Protein AF-A0A830GWN0-F1 (afdb_monomer)

Solvent-accessible surface area (backbone atoms only — not comparable to full-atom values): 8481 Å² total; per-residue (Å²): 139,85,82,81,77,76,78,77,84,77,76,71,78,78,50,76,66,58,58,51,50,56,52,45,53,52,34,31,75,69,44,42,79,43,81,70,88,85,50,56,18,43,54,39,101,43,78,80,71,98,70,94,64,74,47,52,49,67,42,66,45,80,58,96,90,52,39,36,41,36,38,33,43,35,48,100,66,80,56,49,75,38,27,38,44,41,88,40,64,69,47,32,52,36,53,51,50,21,62,75,69,48,31,44,41,42,31,32,78,87,50,78,47,79,43,63,54,48,97,77,51,61,38,60,58,52,48,52,59,67,72,54,88,79,78,78,92,76,129

Foldseek 3Di:
DDDDDDDDPDPPPDPPVNVVVVVQVVLAVVWDWDCPVLAIATEDADDDPPFDDWAWDWDWDDDPPWIKIWIWIDGDDGTDIHIDILVDPNSLRRLVVCVVVQWHWYHYPVDIDTHGHDPDCPRSVVSNVVPDPDDPPDD

Structure (mmCIF, N/CA/C/O backbone):
data_AF-A0A830GWN0-F1
#
_entry.id   AF-A0A830GWN0-F1
#
loop_
_atom_site.group_PDB
_atom_site.id
_atom_site.type_symbol
_atom_site.label_atom_id
_atom_site.label_alt_id
_atom_site.label_comp_id
_atom_site.label_asym_id
_atom_site.label_entity_id
_atom_site.label_seq_id
_atom_site.pdbx_PDB_ins_code
_atom_site.Cartn_x
_atom_site.Cartn_y
_atom_site.Cartn_z
_atom_site.occupancy
_atom_site.B_iso_or_equiv
_atom_site.auth_seq_id
_atom_site.auth_comp_id
_atom_site.auth_asym_id
_atom_site.auth_atom_id
_atom_site.pdbx_PDB_model_num
ATOM 1 N N . MET A 1 1 ? 13.675 53.247 35.826 1.00 43.72 1 MET A N 1
ATOM 2 C CA . MET A 1 1 ? 12.805 52.932 34.672 1.00 43.72 1 MET A CA 1
ATOM 3 C C . MET A 1 1 ? 13.360 51.693 33.987 1.00 43.72 1 MET A C 1
ATOM 5 O O . MET A 1 1 ? 14.301 51.803 33.218 1.00 43.72 1 MET A O 1
ATOM 9 N N . GLY A 1 2 ? 12.867 50.509 34.356 1.00 42.84 2 GLY A N 1
ATOM 10 C CA . GLY A 1 2 ? 13.280 49.245 33.746 1.00 42.84 2 GLY A CA 1
ATOM 11 C C . GLY A 1 2 ? 12.267 48.839 32.684 1.00 42.84 2 GLY A C 1
ATOM 12 O O . GLY A 1 2 ? 11.108 48.617 33.013 1.00 42.84 2 GLY A O 1
ATOM 13 N N . SER A 1 3 ? 12.690 48.762 31.425 1.00 48.72 3 SER A N 1
ATOM 14 C CA . SER A 1 3 ? 11.914 48.095 30.377 1.00 48.72 3 SER A CA 1
ATOM 15 C C . SER A 1 3 ? 12.486 46.696 30.199 1.00 48.72 3 SER A C 1
ATOM 17 O O . SER A 1 3 ? 13.520 46.524 29.558 1.00 48.72 3 SER A O 1
ATOM 19 N N . VAL A 1 4 ? 11.835 45.696 30.792 1.00 52.06 4 VAL A N 1
ATOM 20 C CA . VAL A 1 4 ? 12.101 44.292 30.466 1.00 52.06 4 VAL A CA 1
ATOM 21 C C . VAL A 1 4 ? 11.390 44.016 29.144 1.00 52.06 4 VAL A C 1
ATOM 23 O O . VAL A 1 4 ? 10.164 43.927 29.095 1.00 52.06 4 VAL A O 1
ATOM 26 N N . LYS A 1 5 ? 12.155 43.936 28.050 1.00 55.47 5 LYS A N 1
ATOM 27 C CA . LYS A 1 5 ? 11.656 43.398 26.780 1.00 55.47 5 LYS A CA 1
ATOM 28 C C . LYS A 1 5 ? 11.256 41.941 27.026 1.00 55.47 5 LYS A C 1
ATOM 30 O O . LYS A 1 5 ? 12.110 41.129 27.370 1.00 55.47 5 LYS A O 1
ATOM 35 N N . LYS A 1 6 ? 9.968 41.621 26.863 1.00 54.25 6 LYS A N 1
ATOM 36 C CA . LYS A 1 6 ? 9.511 40.229 26.765 1.00 54.25 6 LYS A CA 1
ATOM 37 C C . LYS A 1 6 ? 10.277 39.550 25.618 1.00 54.25 6 LYS A C 1
ATOM 39 O O . LYS A 1 6 ? 10.397 40.170 24.557 1.00 54.25 6 LYS A O 1
ATOM 44 N N . PRO A 1 7 ? 10.794 38.325 25.805 1.00 51.84 7 PRO A N 1
ATOM 45 C CA . PRO A 1 7 ? 11.326 37.558 24.691 1.00 51.84 7 PRO A CA 1
ATOM 46 C C . PRO A 1 7 ? 10.201 37.286 23.674 1.00 51.84 7 PRO A C 1
ATOM 48 O O . PRO A 1 7 ? 9.028 37.230 24.066 1.00 51.84 7 PRO A O 1
ATOM 51 N N . PRO A 1 8 ? 10.529 37.183 22.374 1.00 58.31 8 PRO A N 1
ATOM 52 C CA . PRO A 1 8 ? 9.547 36.852 21.348 1.00 58.31 8 PRO A CA 1
ATOM 53 C C . PRO A 1 8 ? 8.898 35.496 21.668 1.00 58.31 8 PRO A C 1
ATOM 55 O O . PRO A 1 8 ? 9.538 34.659 22.311 1.00 58.31 8 PRO A O 1
ATOM 58 N N . PRO A 1 9 ? 7.635 35.273 21.264 1.00 55.94 9 PRO A N 1
ATOM 59 C CA . PRO A 1 9 ? 6.980 33.991 21.471 1.00 55.94 9 PRO A CA 1
ATOM 60 C C . PRO A 1 9 ? 7.831 32.909 20.811 1.00 55.94 9 PRO A C 1
ATOM 62 O O . PRO A 1 9 ? 8.104 32.964 19.614 1.00 55.94 9 PRO A O 1
ATOM 65 N N . HIS A 1 10 ? 8.301 31.967 21.623 1.00 50.66 10 HIS A N 1
ATOM 66 C CA . HIS A 1 10 ? 8.971 30.774 21.143 1.00 50.66 10 HIS A CA 1
ATOM 67 C C . HIS A 1 10 ? 7.994 30.032 20.232 1.00 50.66 10 HIS A C 1
ATOM 69 O O . HIS A 1 10 ? 7.009 29.472 20.716 1.00 50.66 10 HIS A O 1
ATOM 75 N N . SER A 1 11 ? 8.256 30.031 18.925 1.00 53.97 11 SER A N 1
ATOM 76 C CA . SER A 1 11 ? 7.775 28.964 18.054 1.00 53.97 11 SER A CA 1
ATOM 77 C C . SER A 1 11 ? 8.256 27.668 18.695 1.00 53.97 11 SER A C 1
ATOM 79 O O . SER A 1 11 ? 9.465 27.480 18.865 1.00 53.97 11 SER A O 1
ATOM 81 N N . ARG A 1 12 ? 7.327 26.836 19.173 1.00 56.12 12 ARG A N 1
ATOM 82 C CA . ARG A 1 12 ? 7.684 25.499 19.645 1.00 56.12 12 ARG A CA 1
ATOM 83 C C . ARG A 1 12 ? 8.393 24.788 18.485 1.00 56.12 12 ARG A C 1
ATOM 85 O O . ARG A 1 12 ? 7.943 24.954 17.351 1.00 56.12 12 ARG A O 1
ATOM 92 N N . PRO A 1 13 ? 9.497 24.066 18.727 1.00 48.59 13 PRO A N 1
ATOM 93 C CA . PRO A 1 13 ? 9.985 23.134 17.725 1.00 48.59 13 PRO A CA 1
ATOM 94 C C . PRO A 1 13 ? 8.850 22.142 17.467 1.00 48.59 13 PRO A C 1
ATOM 96 O O . PRO A 1 13 ? 8.321 21.574 18.424 1.00 48.59 13 PRO A O 1
ATOM 99 N N . VAL A 1 14 ? 8.437 22.021 16.206 1.00 53.09 14 VAL A N 1
ATOM 100 C CA . VAL A 1 14 ? 7.575 20.921 15.768 1.00 53.09 14 VAL A CA 1
ATOM 101 C C . VAL A 1 14 ? 8.334 19.651 16.130 1.00 53.09 14 VAL A C 1
ATOM 103 O O . VAL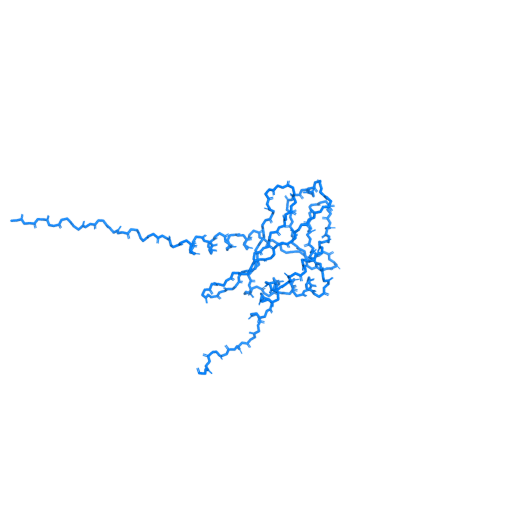 A 1 14 ? 9.543 19.556 15.897 1.00 53.09 14 VAL A O 1
ATOM 106 N N . SER A 1 15 ? 7.690 18.754 16.864 1.00 66.75 15 SER A N 1
ATOM 107 C CA . SER A 1 15 ? 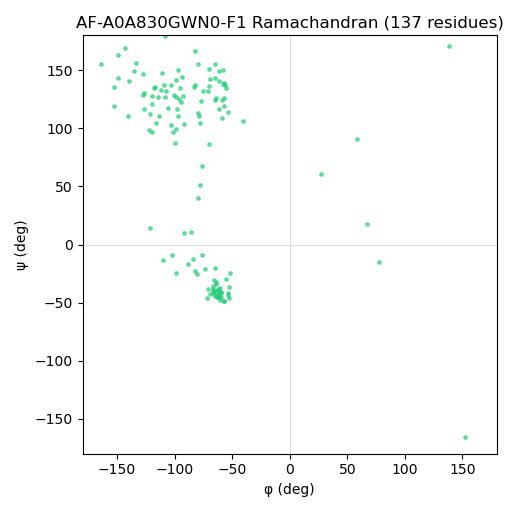8.337 17.506 17.255 1.00 66.75 15 SER A CA 1
ATOM 108 C C . SER A 1 15 ? 8.515 16.633 16.011 1.00 66.75 15 SER A C 1
ATOM 110 O O . SER A 1 15 ? 7.634 16.605 15.161 1.00 66.75 15 SER A O 1
ATOM 112 N N . GLU A 1 16 ? 9.631 15.905 15.887 1.00 66.38 16 GLU A N 1
ATOM 113 C CA . GLU A 1 16 ? 9.903 15.031 14.723 1.00 66.38 16 GLU A CA 1
ATOM 114 C C . GLU A 1 16 ? 8.744 14.051 14.426 1.00 66.38 16 GLU A C 1
ATOM 116 O O . GLU A 1 16 ? 8.567 13.630 13.289 1.00 66.38 16 GLU A O 1
ATOM 121 N N . GLY A 1 17 ? 7.925 13.712 15.431 1.00 66.31 17 GLY A N 1
ATOM 122 C CA . GLY A 1 17 ? 6.720 12.896 15.261 1.00 66.31 17 GLY A CA 1
ATOM 123 C C . GLY A 1 17 ? 5.571 13.603 14.532 1.00 66.31 17 GLY A C 1
ATOM 124 O O . GLY A 1 17 ? 4.923 12.972 13.704 1.00 66.31 17 GLY A O 1
ATOM 125 N N . GLU A 1 18 ? 5.353 14.898 14.785 1.00 74.00 18 GLU A N 1
ATOM 126 C CA . GLU A 1 18 ? 4.329 15.702 14.094 1.00 74.00 18 GLU A CA 1
ATOM 127 C C . GLU A 1 18 ? 4.686 15.879 12.605 1.00 74.00 18 GLU A C 1
ATOM 129 O O . GLU A 1 18 ? 3.809 15.829 11.748 1.00 74.00 18 GLU A O 1
ATOM 134 N N . GLU A 1 19 ? 5.978 16.010 12.275 1.00 83.75 19 GLU A N 1
ATOM 135 C CA . GLU A 1 19 ? 6.430 16.108 10.876 1.00 83.75 19 GLU A CA 1
ATOM 136 C C . GLU A 1 19 ? 6.185 14.805 10.093 1.00 83.75 19 GLU A C 1
ATOM 138 O O . GLU A 1 19 ? 5.775 14.850 8.932 1.00 83.75 19 GLU A O 1
ATOM 143 N N . ILE A 1 20 ? 6.387 13.645 10.732 1.00 90.06 20 ILE A N 1
ATOM 144 C CA . ILE A 1 20 ? 6.138 12.328 10.123 1.00 90.06 20 ILE A CA 1
ATOM 145 C C . ILE A 1 20 ? 4.639 12.093 9.911 1.00 90.06 20 ILE A C 1
ATOM 147 O O . ILE A 1 20 ? 4.242 11.591 8.860 1.00 90.06 20 ILE A O 1
ATOM 151 N N . GLU A 1 21 ? 3.802 12.448 10.889 1.00 91.94 21 GLU A N 1
ATOM 152 C CA . GLU A 1 21 ? 2.347 12.300 10.781 1.00 91.94 21 GLU A CA 1
ATOM 153 C C . GLU A 1 21 ? 1.787 13.122 9.616 1.00 91.94 21 GLU A C 1
ATOM 155 O O . GLU A 1 21 ? 1.064 12.588 8.774 1.00 91.94 21 GLU A O 1
ATOM 160 N N . GLU A 1 22 ? 2.185 14.395 9.503 1.00 93.88 22 GLU A N 1
ATOM 161 C CA . GLU A 1 22 ? 1.766 15.258 8.395 1.00 93.88 22 GLU A CA 1
ATOM 162 C C . GLU A 1 22 ? 2.190 14.708 7.026 1.00 93.88 22 GLU A C 1
ATOM 164 O O . GLU A 1 22 ? 1.423 14.777 6.064 1.00 93.88 22 GLU A O 1
ATOM 169 N N . GLU A 1 23 ? 3.409 14.175 6.912 1.00 94.94 23 GLU A N 1
ATOM 170 C CA . GLU A 1 23 ? 3.900 13.582 5.667 1.00 94.94 23 GLU A CA 1
ATOM 171 C C . GLU A 1 23 ? 3.084 12.345 5.273 1.00 94.94 23 GLU A C 1
ATOM 173 O O . GLU A 1 23 ? 2.687 12.199 4.115 1.00 94.94 23 GLU A O 1
ATOM 178 N N . LEU A 1 24 ? 2.798 11.468 6.234 1.00 96.88 24 LEU A N 1
ATOM 179 C CA . LEU A 1 24 ? 2.013 10.264 5.991 1.00 96.88 24 LEU A CA 1
ATOM 180 C C . LEU A 1 24 ? 0.565 10.586 5.633 1.00 96.88 24 LEU A C 1
ATOM 182 O O . LEU A 1 24 ? 0.023 9.958 4.728 1.00 96.88 24 LEU A O 1
ATOM 186 N N . LEU A 1 25 ? -0.051 11.577 6.279 1.00 96.56 25 LEU A N 1
ATOM 187 C CA . LEU A 1 25 ? -1.399 12.025 5.926 1.00 96.56 25 LEU A CA 1
ATOM 188 C C . LEU A 1 25 ? -1.459 12.571 4.494 1.00 96.56 25 LEU A C 1
ATOM 190 O O . LEU A 1 25 ? -2.388 12.240 3.761 1.00 96.56 25 LEU A O 1
ATOM 194 N N . ARG A 1 26 ? -0.436 13.311 4.042 1.00 97.12 26 ARG A N 1
ATOM 195 C CA . ARG A 1 26 ? -0.340 13.726 2.629 1.00 97.12 26 ARG A CA 1
ATOM 196 C C . ARG A 1 26 ? -0.243 12.522 1.692 1.00 97.12 26 ARG A C 1
ATOM 198 O O . ARG A 1 26 ? -0.932 12.483 0.679 1.00 97.12 26 ARG A O 1
ATOM 205 N N . LEU A 1 27 ? 0.553 11.510 2.044 1.00 97.25 27 LEU A N 1
ATOM 206 C CA . LEU A 1 27 ? 0.629 10.274 1.258 1.00 97.25 27 LEU A CA 1
ATOM 207 C C . LEU A 1 27 ? -0.702 9.511 1.234 1.00 97.25 27 LEU A C 1
ATOM 209 O O . LEU A 1 27 ? -1.015 8.892 0.219 1.00 97.25 27 LEU A O 1
ATOM 213 N N . VAL A 1 28 ? -1.491 9.547 2.313 1.00 97.75 28 VAL A N 1
ATOM 214 C CA . VAL A 1 28 ? -2.839 8.954 2.342 1.00 97.75 28 VAL A CA 1
ATOM 215 C C . VAL A 1 28 ? -3.748 9.663 1.340 1.00 97.75 28 VAL A C 1
ATOM 217 O O . VAL A 1 28 ? -4.443 8.994 0.583 1.00 97.75 28 VAL A O 1
ATOM 220 N N . GLU A 1 29 ? -3.714 10.997 1.290 1.00 96.94 29 GLU A N 1
ATOM 221 C CA . GLU A 1 29 ? -4.503 11.787 0.332 1.00 96.94 29 GLU A CA 1
ATOM 222 C C . GLU A 1 29 ? -4.107 11.523 -1.130 1.00 96.94 29 GLU A C 1
ATOM 224 O O . GLU A 1 29 ? -4.954 11.563 -2.024 1.00 96.94 29 GLU A O 1
ATOM 229 N N . GLU A 1 30 ? -2.830 11.234 -1.381 1.00 96.81 30 GLU A N 1
ATOM 230 C CA . GLU A 1 30 ? -2.302 10.908 -2.711 1.00 96.81 30 GLU A CA 1
ATOM 231 C C . GLU A 1 30 ? -2.526 9.438 -3.108 1.00 96.81 30 GLU A C 1
ATOM 233 O O . GLU A 1 30 ? -2.533 9.106 -4.297 1.00 96.81 30 GLU A O 1
ATOM 238 N N . THR A 1 31 ? -2.713 8.543 -2.133 1.00 97.81 31 THR A N 1
ATOM 239 C CA . THR A 1 31 ? -2.875 7.106 -2.378 1.00 97.81 31 THR A CA 1
ATOM 240 C C . THR A 1 31 ? -4.297 6.806 -2.839 1.00 97.81 31 THR A C 1
ATOM 242 O O . THR A 1 31 ? -5.254 6.849 -2.072 1.00 97.81 31 THR A O 1
ATOM 245 N N . GLN A 1 32 ? -4.436 6.426 -4.107 1.00 96.94 32 GLN A N 1
ATOM 246 C CA . GLN A 1 32 ? -5.719 6.047 -4.686 1.00 96.94 32 GLN A CA 1
ATOM 247 C C . GLN A 1 32 ? -5.866 4.525 -4.761 1.00 96.94 32 GLN A C 1
ATOM 249 O O . GLN A 1 32 ? -5.029 3.845 -5.355 1.00 96.94 32 GLN A O 1
ATOM 254 N N . LEU A 1 33 ? -6.975 3.995 -4.240 1.00 97.88 33 LEU A N 1
ATOM 255 C CA . LEU A 1 33 ? -7.406 2.621 -4.499 1.00 97.88 33 LEU A CA 1
ATOM 256 C C . LEU A 1 33 ? -8.390 2.564 -5.672 1.00 97.88 33 LEU A C 1
ATOM 258 O O . LEU A 1 33 ? -9.212 3.460 -5.865 1.00 97.88 33 LEU A O 1
ATOM 262 N N . ILE A 1 34 ? -8.293 1.499 -6.465 1.00 96.69 34 ILE A N 1
ATOM 263 C CA . ILE A 1 34 ? -9.234 1.180 -7.540 1.00 96.69 34 ILE A CA 1
ATOM 264 C C . ILE A 1 34 ? -9.602 -0.306 -7.510 1.00 96.69 34 ILE A C 1
ATOM 266 O O . ILE A 1 34 ? -8.783 -1.152 -7.148 1.00 96.69 34 ILE A O 1
ATOM 270 N N . ASP A 1 35 ? -10.818 -0.643 -7.942 1.00 95.44 35 ASP A N 1
ATOM 271 C CA . ASP A 1 35 ? -11.213 -2.032 -8.190 1.00 95.44 35 ASP A CA 1
ATOM 272 C C . ASP A 1 35 ? -10.667 -2.496 -9.549 1.00 95.44 35 ASP A C 1
ATOM 274 O O . ASP A 1 35 ? -11.077 -2.008 -10.605 1.00 95.44 35 ASP A O 1
ATOM 278 N N . ALA A 1 36 ? -9.732 -3.447 -9.523 1.00 92.06 36 ALA A N 1
ATOM 279 C CA . ALA A 1 36 ? -9.113 -4.015 -10.718 1.00 92.06 36 ALA A CA 1
ATOM 280 C C . ALA A 1 36 ? -9.840 -5.277 -11.240 1.00 92.06 36 ALA A C 1
ATOM 282 O O . ALA A 1 36 ? -9.317 -6.002 -12.090 1.00 92.06 36 ALA A O 1
ATOM 283 N N . GLY A 1 37 ? -11.027 -5.597 -10.709 1.00 89.12 37 GLY A N 1
ATOM 284 C CA . GLY A 1 37 ? -11.836 -6.773 -11.050 1.00 89.12 37 GLY A CA 1
ATOM 285 C C . GLY A 1 37 ? -11.344 -8.085 -10.426 1.00 89.12 37 GLY A C 1
ATOM 286 O O . GLY A 1 37 ? -12.079 -9.072 -10.376 1.00 89.12 37 GLY A O 1
ATOM 287 N N . ASN A 1 38 ? -10.110 -8.115 -9.922 1.00 85.94 38 ASN A N 1
ATOM 288 C CA . ASN A 1 38 ? -9.519 -9.237 -9.192 1.00 85.94 38 ASN A CA 1
ATOM 289 C C . ASN A 1 38 ? -9.066 -8.850 -7.771 1.00 85.94 38 ASN A C 1
ATOM 291 O O . ASN A 1 38 ? -8.338 -9.632 -7.144 1.00 85.94 38 ASN A O 1
ATOM 295 N N . GLY A 1 39 ? -9.509 -7.690 -7.282 1.00 91.56 39 GLY A N 1
ATOM 296 C CA . GLY A 1 39 ? -9.241 -7.123 -5.961 1.00 91.56 39 GLY A CA 1
ATOM 297 C C . GLY A 1 39 ? -8.953 -5.624 -6.024 1.00 91.56 39 GLY A C 1
ATOM 298 O O . GLY A 1 39 ? -8.769 -5.067 -7.110 1.00 91.56 39 GLY A O 1
ATOM 299 N N . LEU A 1 40 ? -8.891 -4.986 -4.855 1.00 97.19 40 LEU A N 1
ATOM 300 C CA . LEU A 1 40 ? -8.464 -3.589 -4.750 1.00 97.19 40 LEU A CA 1
ATOM 301 C C . LEU A 1 40 ? -6.964 -3.462 -5.051 1.00 97.19 40 LEU A C 1
ATOM 303 O O . LEU A 1 40 ? -6.153 -4.266 -4.584 1.00 97.19 40 LEU A O 1
ATOM 307 N N . ALA A 1 41 ? -6.594 -2.457 -5.837 1.00 97.62 41 ALA A N 1
ATOM 308 C CA . ALA A 1 41 ? -5.222 -2.151 -6.220 1.00 97.62 41 ALA A CA 1
ATOM 309 C C . ALA A 1 41 ? -4.901 -0.688 -5.924 1.00 97.62 41 ALA A C 1
ATOM 311 O O . ALA A 1 41 ? -5.769 0.170 -6.070 1.00 97.62 41 ALA A O 1
ATOM 312 N N . ILE A 1 42 ? -3.651 -0.399 -5.566 1.00 97.94 42 ILE A N 1
ATOM 313 C CA . ILE A 1 42 ? -3.178 0.988 -5.513 1.00 97.94 42 ILE A CA 1
ATOM 314 C C . ILE A 1 42 ? -2.912 1.447 -6.948 1.00 97.94 42 ILE A C 1
ATOM 316 O O . ILE A 1 42 ? -2.147 0.802 -7.672 1.00 97.94 42 ILE A O 1
ATOM 320 N N . TYR A 1 43 ? -3.552 2.535 -7.368 1.00 97.12 43 TYR A N 1
ATOM 321 C CA . TYR A 1 43 ? -3.288 3.161 -8.656 1.00 97.12 43 TYR A CA 1
ATOM 322 C C . TYR A 1 43 ? -1.967 3.929 -8.607 1.00 97.12 43 TYR A C 1
ATOM 324 O O . TYR A 1 43 ? -1.713 4.711 -7.693 1.00 97.12 43 TYR A O 1
ATOM 332 N N . VAL A 1 44 ? -1.130 3.709 -9.615 1.00 94.75 44 VAL A N 1
ATOM 333 C CA . VAL A 1 44 ? 0.163 4.365 -9.768 1.00 94.75 44 VAL A CA 1
ATOM 334 C C . VAL A 1 44 ? 0.158 5.094 -11.100 1.00 94.75 44 VAL A C 1
ATOM 336 O O . VAL A 1 44 ? 0.160 4.473 -12.165 1.00 94.75 44 VAL A O 1
ATOM 339 N N . ASP A 1 45 ? 0.186 6.425 -11.050 1.00 92.38 45 ASP A N 1
ATOM 340 C CA . ASP A 1 45 ? 0.173 7.279 -12.240 1.00 92.38 45 ASP A CA 1
ATOM 341 C C . ASP A 1 45 ? 1.551 7.348 -12.935 1.00 92.38 45 ASP A C 1
ATOM 343 O O . ASP A 1 45 ? 2.100 8.414 -13.216 1.00 92.38 45 ASP A O 1
ATOM 347 N N . ALA A 1 46 ? 2.135 6.181 -13.199 1.00 88.94 46 ALA A N 1
ATOM 348 C CA . ALA A 1 46 ? 3.440 6.001 -13.816 1.00 88.94 46 ALA A CA 1
ATOM 349 C C . ALA A 1 46 ? 3.446 4.782 -14.751 1.00 88.94 46 ALA A C 1
ATOM 351 O O . ALA A 1 46 ? 2.513 3.976 -14.775 1.00 88.94 46 ALA A O 1
ATOM 352 N N . GLU A 1 47 ? 4.520 4.656 -15.528 1.00 89.31 47 GLU A N 1
ATOM 353 C CA . GLU A 1 47 ? 4.842 3.411 -16.227 1.00 89.31 47 GLU A CA 1
ATOM 354 C C . GLU A 1 47 ? 5.495 2.415 -15.266 1.00 89.31 47 GLU A C 1
ATOM 356 O O . GLU A 1 47 ? 6.127 2.809 -14.282 1.00 89.31 47 GLU A O 1
ATOM 361 N N . ILE A 1 48 ? 5.383 1.123 -15.579 1.00 87.75 48 ILE A N 1
ATOM 362 C CA . ILE A 1 48 ? 6.033 0.069 -14.798 1.00 87.75 48 ILE A CA 1
ATOM 363 C C . ILE A 1 48 ? 7.560 0.231 -14.904 1.00 87.75 48 ILE A C 1
ATOM 365 O O . ILE A 1 48 ? 8.098 0.264 -16.018 1.00 87.75 48 ILE A O 1
ATOM 369 N N . PRO A 1 49 ? 8.290 0.308 -13.775 1.00 86.38 49 PRO A N 1
ATOM 370 C CA . PRO A 1 49 ? 9.747 0.296 -13.791 1.00 86.38 49 PRO A CA 1
ATOM 371 C C . PRO A 1 49 ? 10.272 -0.973 -14.470 1.00 86.38 49 PRO A C 1
ATOM 373 O O . PRO A 1 49 ? 9.774 -2.065 -14.210 1.00 86.38 49 PRO A O 1
ATOM 376 N N . ASN A 1 50 ? 11.308 -0.855 -15.307 1.00 84.94 50 ASN A N 1
ATOM 377 C CA . ASN A 1 50 ? 11.940 -2.017 -15.940 1.00 84.94 50 ASN A CA 1
ATOM 378 C C . ASN A 1 50 ? 12.704 -2.848 -14.894 1.00 84.94 50 ASN A C 1
ATOM 380 O O . ASN A 1 50 ? 13.892 -2.627 -14.649 1.00 84.94 50 ASN A O 1
ATOM 384 N N . CYS A 1 51 ? 11.985 -3.754 -14.239 1.00 80.25 51 CYS A N 1
ATOM 385 C CA . CY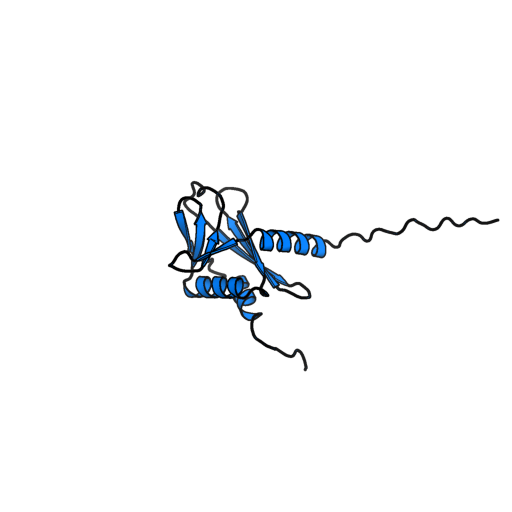S A 1 51 ? 12.392 -4.407 -13.010 1.00 80.25 51 CYS A CA 1
ATOM 386 C C . CYS A 1 51 ? 11.754 -5.777 -12.892 1.00 80.25 51 CYS A C 1
ATOM 388 O O . CYS A 1 51 ? 10.558 -5.932 -13.128 1.00 80.25 51 CYS A O 1
ATOM 390 N N . ASN A 1 52 ? 12.553 -6.759 -12.489 1.00 77.44 52 ASN A N 1
ATOM 391 C CA . ASN A 1 52 ? 12.083 -8.134 -12.350 1.00 77.44 52 ASN A CA 1
ATOM 392 C C . ASN A 1 52 ? 11.806 -8.526 -10.896 1.00 77.44 52 ASN A C 1
ATOM 394 O O . ASN A 1 52 ? 11.282 -9.612 -10.666 1.00 77.44 52 ASN A O 1
ATOM 398 N N . ASP A 1 53 ? 12.179 -7.681 -9.932 1.00 85.56 53 ASP A N 1
ATOM 399 C CA . ASP A 1 53 ? 12.088 -7.995 -8.509 1.00 85.56 53 ASP A CA 1
ATOM 400 C C . ASP A 1 53 ? 11.635 -6.760 -7.726 1.00 85.56 53 ASP A C 1
ATOM 402 O O . ASP A 1 53 ? 12.352 -5.762 -7.633 1.00 85.56 53 ASP A O 1
ATOM 406 N N . PHE A 1 54 ? 10.411 -6.822 -7.209 1.00 90.19 54 PHE A N 1
ATOM 407 C CA . PHE A 1 54 ? 9.824 -5.788 -6.366 1.00 90.19 54 PHE A CA 1
ATOM 408 C C . PHE A 1 54 ? 9.772 -6.307 -4.935 1.00 90.19 54 PHE A C 1
ATOM 410 O O . PHE A 1 54 ? 9.271 -7.405 -4.688 1.00 90.19 54 PHE A O 1
ATOM 417 N N . THR A 1 55 ? 10.217 -5.491 -3.984 1.00 91.69 55 THR A N 1
ATOM 418 C CA . THR A 1 55 ? 10.080 -5.799 -2.557 1.00 91.69 55 THR A CA 1
ATOM 419 C C . THR A 1 55 ? 9.039 -4.883 -1.932 1.00 91.69 55 THR A C 1
ATOM 421 O O . THR A 1 55 ? 9.124 -3.664 -2.048 1.00 91.69 55 THR A O 1
ATOM 424 N N . VAL A 1 56 ? 8.052 -5.478 -1.262 1.00 95.19 56 VAL A N 1
ATOM 425 C CA . VAL A 1 56 ? 7.040 -4.749 -0.492 1.00 95.19 56 VAL A CA 1
ATOM 426 C C . VAL A 1 56 ? 7.492 -4.674 0.964 1.00 95.19 56 VAL A C 1
ATOM 428 O O . VAL A 1 56 ? 7.700 -5.707 1.605 1.00 95.19 56 VAL A O 1
ATOM 431 N N . VAL A 1 57 ? 7.618 -3.461 1.497 1.00 95.75 57 VAL A N 1
ATOM 432 C CA . VAL A 1 57 ? 8.031 -3.190 2.879 1.00 95.75 57 VAL A CA 1
ATOM 433 C C . VAL A 1 57 ? 6.906 -2.429 3.589 1.00 95.75 57 VAL A C 1
ATOM 435 O O . VAL A 1 57 ? 6.786 -1.215 3.432 1.00 95.75 57 VAL A O 1
ATOM 438 N N . PRO A 1 58 ? 6.041 -3.127 4.345 1.00 96.38 58 PRO A N 1
ATOM 439 C CA . PRO A 1 58 ? 4.983 -2.488 5.110 1.00 96.38 58 PRO A CA 1
ATOM 440 C C . PRO A 1 58 ? 5.519 -1.981 6.456 1.00 96.38 58 PRO A C 1
ATOM 442 O O . PRO A 1 58 ? 6.222 -2.701 7.170 1.00 96.38 58 PRO A O 1
ATOM 445 N N . ILE A 1 59 ? 5.142 -0.765 6.834 1.00 95.75 59 ILE A N 1
ATOM 446 C CA . ILE A 1 59 ? 5.535 -0.088 8.071 1.00 95.75 59 ILE A CA 1
ATOM 447 C C . ILE A 1 59 ? 4.256 0.378 8.766 1.00 95.75 59 ILE A C 1
ATOM 449 O O . ILE A 1 59 ? 3.386 0.986 8.153 1.00 95.75 59 ILE A O 1
ATOM 453 N N . TYR A 1 60 ? 4.115 0.038 10.044 1.00 95.56 60 TYR A N 1
ATOM 454 C CA . TYR A 1 60 ? 2.922 0.348 10.825 1.00 95.56 60 TYR A CA 1
ATOM 455 C C . TYR A 1 60 ? 3.224 1.481 11.802 1.00 95.56 60 TYR A C 1
ATOM 457 O O . TYR A 1 60 ? 4.063 1.312 12.692 1.00 95.56 60 TYR A O 1
ATOM 465 N N . HIS A 1 61 ? 2.525 2.600 11.632 1.00 94.50 61 HIS A N 1
ATOM 466 C CA . HIS A 1 61 ? 2.631 3.803 12.449 1.00 94.50 61 HIS A CA 1
ATOM 467 C C . HIS A 1 61 ? 1.370 3.960 13.299 1.00 94.50 61 HIS A C 1
ATOM 469 O O . HIS A 1 61 ? 0.262 3.734 12.814 1.00 94.50 61 HIS A O 1
ATOM 475 N N . VAL A 1 62 ? 1.543 4.321 14.571 1.00 92.69 62 VAL A N 1
ATOM 476 C CA . VAL A 1 62 ? 0.441 4.548 15.516 1.00 92.69 62 VAL A CA 1
ATOM 477 C C . VAL A 1 62 ? 0.513 5.987 15.995 1.00 92.69 62 VAL A C 1
ATOM 479 O O . VAL A 1 62 ? 1.519 6.376 16.590 1.00 92.69 62 VAL A O 1
ATOM 482 N N . PHE A 1 63 ? -0.561 6.727 15.755 1.00 89.62 63 PHE A N 1
ATOM 483 C CA . PHE A 1 63 ? -0.781 8.088 16.231 1.00 89.62 63 PHE A CA 1
ATOM 484 C C . PHE A 1 63 ? -1.851 8.088 17.330 1.00 89.62 63 PHE A C 1
ATOM 486 O O . PHE A 1 63 ? -2.337 7.025 17.727 1.00 89.62 63 PHE A O 1
ATOM 493 N N . GLU A 1 64 ? -2.168 9.261 17.883 1.00 86.50 64 GLU A N 1
ATOM 494 C CA . GLU A 1 64 ? -3.139 9.379 18.982 1.00 86.50 64 GLU A CA 1
ATOM 495 C C . GLU A 1 64 ? -4.540 8.910 18.556 1.00 86.50 64 GLU A C 1
ATOM 497 O O . GLU A 1 64 ? -5.162 8.132 19.281 1.00 86.50 64 GLU A O 1
ATOM 502 N N . ASP A 1 65 ? -4.979 9.307 17.357 1.00 86.19 65 ASP A N 1
ATOM 503 C CA . ASP A 1 65 ? -6.348 9.083 16.872 1.00 86.19 65 ASP A CA 1
ATOM 504 C C . ASP A 1 65 ? -6.458 8.057 15.729 1.00 86.19 65 ASP A C 1
ATOM 506 O O . ASP A 1 65 ? -7.556 7.587 15.434 1.00 86.19 65 ASP A O 1
ATOM 510 N N . ALA A 1 66 ? -5.344 7.674 15.099 1.00 90.56 66 ALA A N 1
ATOM 511 C CA . ALA A 1 66 ? -5.353 6.803 13.925 1.00 90.56 66 ALA A CA 1
ATOM 512 C C . ALA A 1 66 ? -4.106 5.918 13.826 1.00 90.56 66 ALA A C 1
ATOM 514 O O . ALA A 1 66 ? -3.059 6.182 14.428 1.00 90.56 66 ALA A O 1
ATOM 515 N N . ALA A 1 67 ? -4.195 4.877 13.003 1.00 94.25 67 ALA A N 1
ATOM 516 C CA . ALA A 1 67 ? -3.048 4.100 12.571 1.00 94.25 67 ALA A CA 1
ATOM 517 C C . ALA A 1 67 ? -2.871 4.189 11.053 1.00 94.25 67 ALA A C 1
ATOM 519 O O . ALA A 1 67 ? -3.810 4.017 10.275 1.00 94.25 67 ALA A O 1
ATOM 520 N N . ILE A 1 68 ? -1.629 4.406 10.623 1.00 96.81 68 ILE A N 1
ATOM 521 C CA . ILE A 1 68 ? -1.275 4.480 9.207 1.00 96.81 68 ILE A CA 1
ATOM 522 C C . ILE A 1 68 ? -0.370 3.302 8.857 1.00 96.81 68 ILE A C 1
ATOM 524 O O . ILE A 1 68 ? 0.663 3.063 9.486 1.00 96.81 68 ILE A O 1
ATOM 528 N N . LEU A 1 69 ? -0.759 2.559 7.826 1.00 97.69 69 LEU A N 1
ATOM 529 C CA . LEU A 1 69 ? 0.090 1.594 7.151 1.00 97.69 69 LEU A CA 1
ATOM 530 C C . LEU A 1 69 ? 0.777 2.288 5.980 1.00 97.69 69 LEU A C 1
ATOM 532 O O . LEU A 1 69 ? 0.179 2.507 4.929 1.00 97.69 69 LEU A O 1
ATOM 536 N N . GLU A 1 70 ? 2.051 2.596 6.161 1.00 97.75 70 GLU A N 1
ATOM 537 C CA . GLU A 1 70 ? 2.920 3.014 5.075 1.00 97.75 70 GLU A CA 1
ATOM 538 C C . GLU A 1 70 ? 3.430 1.773 4.334 1.00 97.75 70 GLU A C 1
ATOM 540 O O . GLU A 1 70 ? 3.785 0.760 4.940 1.00 97.75 70 GLU A O 1
ATOM 545 N N . ILE A 1 71 ? 3.453 1.828 3.009 1.00 97.56 71 ILE A N 1
ATOM 546 C CA . ILE A 1 71 ? 3.900 0.731 2.158 1.00 97.56 71 ILE A CA 1
ATOM 547 C C . ILE A 1 71 ? 4.960 1.272 1.218 1.00 97.56 71 ILE A C 1
ATOM 549 O O . ILE A 1 71 ? 4.680 2.126 0.377 1.00 97.56 71 ILE A O 1
ATOM 553 N N . TRP A 1 72 ? 6.177 0.752 1.342 1.00 96.38 72 TRP A N 1
ATOM 554 C CA . TRP A 1 72 ? 7.226 1.007 0.365 1.00 96.38 72 TRP A CA 1
ATOM 555 C C . TRP A 1 72 ? 7.257 -0.129 -0.641 1.00 96.38 72 TRP A C 1
ATOM 557 O O . TRP A 1 72 ? 7.212 -1.307 -0.279 1.00 96.38 72 TRP A O 1
ATOM 567 N N . VAL A 1 73 ? 7.349 0.234 -1.911 1.00 95.00 73 VAL A N 1
ATOM 568 C CA . VAL A 1 73 ? 7.584 -0.703 -3.000 1.00 95.00 73 VAL A CA 1
ATOM 569 C C . VAL A 1 73 ? 8.921 -0.352 -3.620 1.00 95.00 73 VAL A C 1
ATOM 571 O O . VAL A 1 73 ? 9.071 0.648 -4.325 1.00 95.00 73 VAL A O 1
ATOM 574 N N . GLU A 1 74 ? 9.907 -1.181 -3.308 1.00 92.62 74 GLU A N 1
ATOM 575 C CA . GLU A 1 74 ? 11.285 -1.004 -3.729 1.00 92.62 74 GLU A CA 1
ATOM 576 C C . GLU A 1 74 ? 11.545 -1.756 -5.027 1.00 92.62 74 GLU A C 1
ATOM 578 O O . GLU A 1 74 ? 11.292 -2.956 -5.144 1.00 92.62 74 GLU A O 1
ATOM 583 N N . CYS A 1 75 ? 12.097 -1.029 -5.991 1.00 87.81 75 CYS A N 1
ATOM 584 C CA . CYS A 1 75 ? 12.689 -1.579 -7.193 1.00 87.81 75 CYS A CA 1
ATOM 585 C C . CYS A 1 75 ? 13.776 -0.609 -7.680 1.00 87.81 75 CYS A C 1
ATOM 587 O O . CYS A 1 75 ? 13.472 0.542 -7.982 1.00 87.81 75 CYS A O 1
ATOM 589 N N . HIS A 1 76 ? 15.028 -1.079 -7.752 1.00 76.56 76 HIS A N 1
ATOM 590 C CA . HIS A 1 76 ? 16.196 -0.390 -8.331 1.00 76.56 76 HIS A CA 1
ATOM 591 C C . HIS A 1 76 ? 16.150 1.157 -8.300 1.00 76.56 76 HIS A C 1
ATOM 593 O O . HIS A 1 76 ? 16.194 1.806 -9.343 1.00 76.56 76 HIS A O 1
ATOM 599 N N . GLY A 1 77 ? 16.075 1.764 -7.113 1.00 79.81 77 GLY A N 1
ATOM 600 C CA . GLY A 1 77 ? 15.968 3.218 -6.977 1.00 79.81 77 GLY A CA 1
ATOM 601 C C . GLY A 1 77 ? 15.247 3.642 -5.699 1.00 79.81 77 GLY A C 1
ATOM 602 O O . GLY A 1 77 ? 15.088 2.820 -4.794 1.00 79.81 77 GLY A O 1
ATOM 603 N N . PRO A 1 78 ? 14.833 4.920 -5.609 1.00 86.25 78 PRO A N 1
ATOM 604 C CA . PRO A 1 78 ? 13.973 5.390 -4.530 1.00 86.25 78 PRO A CA 1
ATOM 605 C C . PRO A 1 78 ? 12.669 4.575 -4.474 1.00 86.25 78 PRO A C 1
ATOM 607 O O . PRO A 1 78 ? 12.104 4.284 -5.532 1.00 86.25 78 PRO A O 1
ATOM 610 N N . PRO A 1 79 ? 12.179 4.209 -3.277 1.00 91.69 79 PRO A N 1
ATOM 611 C CA . PRO A 1 79 ? 10.933 3.465 -3.143 1.00 91.69 79 PRO A CA 1
ATOM 612 C C . PRO A 1 79 ? 9.745 4.295 -3.628 1.00 91.69 79 PRO A C 1
ATOM 614 O O . PRO A 1 79 ? 9.662 5.496 -3.361 1.00 91.69 79 PRO A O 1
ATOM 617 N N . MET A 1 80 ? 8.782 3.633 -4.268 1.00 94.19 80 MET A N 1
ATOM 618 C CA . MET A 1 80 ? 7.428 4.177 -4.333 1.00 94.19 80 MET A CA 1
ATOM 619 C C . MET A 1 80 ? 6.819 4.059 -2.940 1.00 94.19 80 MET A C 1
ATOM 621 O O . MET A 1 80 ? 6.925 3.002 -2.315 1.00 94.19 80 MET A O 1
ATOM 625 N N . ARG A 1 81 ? 6.210 5.134 -2.449 1.00 96.62 81 ARG A N 1
ATOM 626 C CA . ARG A 1 81 ? 5.626 5.190 -1.110 1.00 96.62 81 ARG A CA 1
ATOM 627 C C . ARG A 1 81 ? 4.131 5.410 -1.228 1.00 96.62 81 ARG A C 1
ATOM 629 O O . ARG A 1 81 ? 3.693 6.254 -2.001 1.00 96.62 81 ARG A O 1
ATOM 636 N N . PHE A 1 82 ? 3.386 4.649 -0.445 1.00 97.88 82 PHE A N 1
ATOM 637 C CA . PHE A 1 82 ? 1.939 4.737 -0.331 1.00 97.88 82 PHE A CA 1
ATOM 638 C C . PHE A 1 82 ? 1.570 4.714 1.142 1.00 97.88 82 PHE A C 1
ATOM 640 O O . PHE A 1 82 ? 2.322 4.177 1.960 1.00 97.88 82 PHE A O 1
ATOM 647 N N . ALA A 1 83 ? 0.407 5.250 1.478 1.00 98.12 83 ALA A N 1
ATOM 648 C CA . ALA A 1 83 ? -0.088 5.205 2.839 1.00 98.12 83 ALA A CA 1
ATOM 649 C C . ALA A 1 83 ? -1.586 4.921 2.862 1.00 98.12 83 ALA A C 1
ATOM 651 O O . ALA A 1 83 ? -2.354 5.413 2.042 1.00 98.12 83 ALA A O 1
ATOM 652 N N . LEU A 1 84 ? -1.988 4.104 3.825 1.00 98.12 84 LEU A N 1
ATOM 653 C CA . LEU A 1 84 ? -3.367 3.731 4.077 1.00 98.12 84 LEU A CA 1
ATOM 654 C C . LEU A 1 84 ? -3.676 4.016 5.544 1.00 98.12 84 LEU A C 1
ATOM 656 O O . LEU A 1 84 ? -2.922 3.597 6.414 1.00 98.12 84 LEU A O 1
ATOM 660 N N . ILE A 1 85 ? -4.777 4.707 5.818 1.00 97.19 85 ILE A N 1
ATOM 661 C CA . ILE A 1 85 ? -5.270 4.975 7.178 1.00 97.19 85 ILE A CA 1
ATOM 662 C C . ILE A 1 85 ? -6.389 4.004 7.576 1.00 97.19 85 ILE A C 1
ATOM 664 O O . ILE A 1 85 ? -7.218 3.642 6.736 1.00 97.19 85 ILE A O 1
ATOM 668 N N . ASP A 1 86 ? -6.401 3.567 8.833 1.00 95.00 86 ASP A N 1
ATOM 669 C CA . ASP A 1 86 ? -7.326 2.559 9.367 1.00 95.00 86 ASP A CA 1
ATOM 670 C C . ASP A 1 86 ? -8.761 3.071 9.567 1.00 95.00 86 ASP A C 1
ATOM 672 O O . ASP A 1 86 ? -9.708 2.282 9.553 1.00 95.00 86 ASP A O 1
ATOM 676 N N . GLU A 1 87 ? -8.938 4.389 9.664 1.00 93.50 87 GLU A N 1
ATOM 677 C CA . GLU A 1 87 ?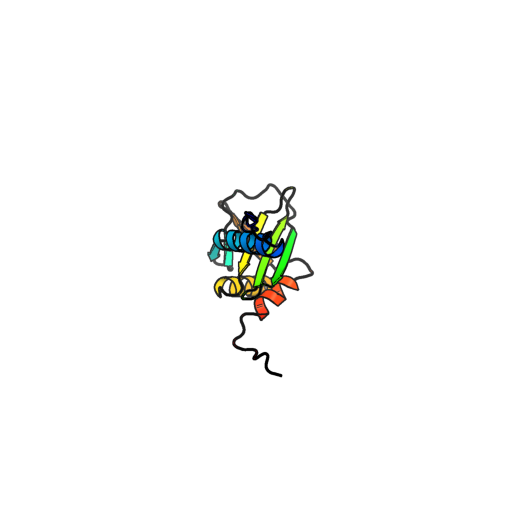 -10.246 5.050 9.703 1.00 93.50 87 GLU A CA 1
ATOM 678 C C . GLU A 1 87 ? -11.050 4.889 8.398 1.00 93.50 87 GLU A C 1
ATOM 680 O O . GLU A 1 87 ? -12.278 5.019 8.385 1.00 93.50 87 GLU A O 1
ATOM 685 N N . VAL A 1 88 ? -10.384 4.568 7.283 1.00 95.06 88 VAL A N 1
ATOM 686 C CA . VAL A 1 88 ? -11.030 4.364 5.981 1.00 95.06 88 VAL A CA 1
ATOM 687 C C . VAL A 1 88 ? -11.271 2.873 5.753 1.00 95.06 88 VAL A C 1
ATOM 689 O O . VAL A 1 88 ? -10.353 2.095 5.497 1.00 95.06 88 VAL A O 1
ATOM 692 N N . LYS A 1 89 ? -12.545 2.462 5.772 1.00 93.50 89 LYS A N 1
ATOM 693 C CA . LYS A 1 89 ? -12.937 1.049 5.614 1.00 93.50 89 LYS A CA 1
ATOM 694 C C . LYS A 1 89 ? -12.360 0.398 4.350 1.00 93.50 89 LYS 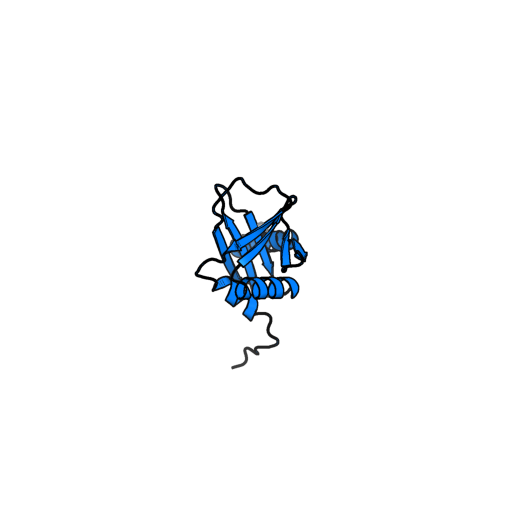A C 1
ATOM 696 O O . LYS A 1 89 ? -11.917 -0.745 4.406 1.00 93.50 89 LYS A O 1
ATOM 701 N N . GLU A 1 90 ? -12.357 1.115 3.228 1.00 95.69 90 GLU A N 1
ATOM 702 C CA . GLU A 1 90 ? -11.835 0.609 1.951 1.00 95.69 90 GLU A CA 1
ATOM 703 C C . GLU A 1 90 ? -10.344 0.247 2.038 1.00 95.69 90 GLU A C 1
ATOM 705 O O . GLU A 1 90 ? -9.926 -0.785 1.515 1.00 95.69 90 GLU A O 1
ATOM 710 N N . HIS A 1 91 ? -9.557 1.029 2.780 1.00 97.44 91 HIS A N 1
ATOM 711 C CA . HIS A 1 91 ? -8.143 0.747 3.016 1.00 97.44 91 HIS A CA 1
ATOM 712 C C . HIS A 1 91 ? -7.954 -0.557 3.789 1.00 97.44 91 HIS A C 1
ATOM 714 O O . HIS A 1 91 ? -7.128 -1.400 3.436 1.00 97.44 91 HIS A O 1
ATOM 720 N N . VAL A 1 92 ? -8.746 -0.748 4.842 1.00 96.44 92 VAL A N 1
ATOM 721 C CA . VAL A 1 92 ? -8.686 -1.951 5.675 1.00 96.44 92 VAL A CA 1
ATOM 722 C C . VAL A 1 92 ? -9.141 -3.187 4.902 1.00 96.44 92 VAL A C 1
ATOM 724 O O . VAL A 1 92 ? -8.520 -4.249 5.009 1.00 96.44 92 VAL A O 1
ATOM 727 N N . ASP A 1 93 ? -10.203 -3.062 4.106 1.00 95.25 93 ASP A N 1
ATOM 728 C CA . ASP A 1 93 ? -10.695 -4.135 3.244 1.00 95.25 93 ASP A CA 1
ATOM 729 C C . ASP A 1 93 ? -9.629 -4.548 2.214 1.00 95.25 93 ASP A C 1
ATOM 731 O O . ASP A 1 93 ? -9.353 -5.743 2.078 1.00 95.25 93 ASP A O 1
ATOM 735 N N . ALA A 1 94 ? -8.972 -3.580 1.559 1.00 97.19 94 ALA A N 1
ATOM 736 C CA . ALA A 1 94 ? -7.889 -3.835 0.608 1.00 97.19 94 ALA A CA 1
ATOM 737 C C . ALA A 1 94 ? -6.744 -4.632 1.248 1.00 97.19 94 ALA A C 1
ATOM 739 O O . ALA A 1 94 ? -6.326 -5.670 0.730 1.00 97.19 94 ALA A O 1
ATOM 740 N N . VAL A 1 95 ? -6.278 -4.206 2.425 1.00 97.25 95 VAL A N 1
ATOM 741 C CA . VAL A 1 95 ? -5.180 -4.883 3.129 1.00 97.25 95 VAL A CA 1
ATOM 742 C C . VAL A 1 95 ? -5.581 -6.294 3.574 1.00 97.25 95 VAL A C 1
ATOM 744 O O . VAL A 1 95 ? -4.793 -7.231 3.420 1.00 97.25 95 VAL A O 1
ATOM 747 N N . ASN A 1 96 ? -6.808 -6.488 4.070 1.00 95.75 96 ASN A N 1
ATOM 748 C CA . ASN A 1 96 ? -7.331 -7.816 4.413 1.00 95.75 96 ASN A CA 1
ATOM 749 C C . ASN A 1 96 ? -7.370 -8.754 3.200 1.00 95.75 96 ASN A C 1
ATOM 751 O O . ASN A 1 96 ? -7.020 -9.937 3.301 1.00 95.75 96 ASN A O 1
ATOM 755 N N . GLU A 1 97 ? -7.781 -8.234 2.047 1.00 95.56 97 GLU A N 1
ATOM 756 C CA . GLU A 1 97 ? -7.818 -8.986 0.801 1.00 95.56 97 GLU A CA 1
ATOM 757 C C . GLU A 1 97 ? -6.406 -9.386 0.349 1.00 95.56 97 GLU A C 1
ATOM 759 O O . GLU A 1 97 ? -6.176 -10.553 0.009 1.00 95.56 97 GLU A O 1
ATOM 764 N N . TRP A 1 98 ? -5.442 -8.464 0.414 1.00 97.25 98 TRP A N 1
ATOM 765 C CA . TRP A 1 98 ? -4.049 -8.736 0.051 1.00 97.25 98 TRP A CA 1
ATOM 766 C C . TRP A 1 98 ? -3.412 -9.800 0.937 1.00 97.25 98 TRP A C 1
ATOM 768 O O . TRP A 1 98 ? -2.789 -10.733 0.426 1.00 97.25 98 TRP A O 1
ATOM 778 N N . ILE A 1 99 ? -3.616 -9.709 2.256 1.00 95.81 99 ILE A N 1
ATOM 779 C CA . ILE A 1 99 ? -3.159 -10.719 3.222 1.00 95.81 99 ILE A CA 1
ATOM 780 C C . ILE A 1 99 ? -3.743 -12.088 2.871 1.00 95.81 99 ILE A C 1
ATOM 782 O O . ILE A 1 99 ? -3.009 -13.072 2.792 1.00 95.81 99 ILE A O 1
ATOM 786 N N . THR A 1 100 ? -5.054 -12.151 2.620 1.00 93.88 100 THR A N 1
ATOM 787 C CA . THR A 1 100 ? -5.761 -13.402 2.305 1.00 93.88 100 THR A CA 1
ATOM 788 C C . THR A 1 100 ? -5.239 -14.038 1.017 1.00 93.88 100 THR A C 1
ATOM 790 O O . THR A 1 100 ? -5.108 -15.258 0.930 1.00 93.88 100 THR A O 1
ATOM 793 N N . LYS A 1 101 ? -4.918 -13.217 0.012 1.00 94.25 101 LYS A N 1
ATOM 794 C CA . LYS A 1 101 ? -4.391 -13.676 -1.280 1.00 94.25 101 LYS A CA 1
ATOM 795 C C . LYS A 1 101 ? -2.876 -13.904 -1.275 1.00 94.25 101 LYS A C 1
ATOM 797 O O . LYS A 1 101 ? -2.363 -14.477 -2.233 1.00 94.25 101 LYS A O 1
ATOM 802 N N . GLY A 1 102 ? -2.163 -13.447 -0.244 1.00 95.56 102 GLY A N 1
ATOM 803 C CA . GLY A 1 102 ? -0.699 -13.461 -0.180 1.00 95.56 102 GLY A CA 1
ATOM 804 C C . GLY A 1 102 ? -0.024 -12.529 -1.193 1.00 95.56 102 GLY A C 1
ATOM 805 O O . GLY A 1 102 ? 1.161 -12.698 -1.484 1.00 95.56 102 GLY A O 1
ATOM 806 N N . ARG A 1 103 ? -0.766 -11.566 -1.753 1.00 95.62 103 ARG A N 1
ATOM 807 C CA . ARG A 1 103 ? -0.273 -10.628 -2.769 1.00 95.62 103 ARG A CA 1
ATOM 808 C C . ARG A 1 103 ? -0.962 -9.271 -2.690 1.00 95.62 103 ARG A C 1
ATOM 810 O O . ARG A 1 103 ? -2.167 -9.210 -2.467 1.00 95.62 103 ARG A O 1
ATOM 817 N N . MET A 1 104 ? -0.203 -8.216 -2.949 1.00 96.69 104 MET A N 1
ATOM 818 C CA . MET A 1 104 ? -0.691 -6.854 -3.158 1.00 96.69 104 MET A CA 1
ATOM 819 C C . MET A 1 104 ? -0.828 -6.572 -4.655 1.00 96.69 104 MET A C 1
ATOM 821 O O . MET A 1 104 ? -0.090 -7.136 -5.466 1.00 96.69 104 MET A O 1
ATOM 825 N N . LEU A 1 105 ? -1.763 -5.702 -5.026 1.00 96.75 105 LEU A N 1
ATOM 826 C CA . LEU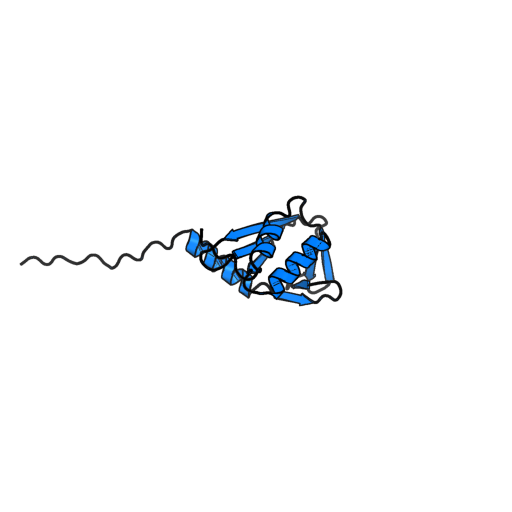 A 1 105 ? -1.975 -5.293 -6.410 1.00 96.75 105 LEU A CA 1
ATOM 827 C C . LEU A 1 105 ? -1.577 -3.828 -6.605 1.00 96.75 105 LEU A C 1
ATOM 829 O O . LEU A 1 105 ? -1.985 -2.969 -5.825 1.00 96.75 105 LEU A O 1
ATOM 833 N N . LEU A 1 106 ? -0.820 -3.556 -7.667 1.00 95.94 106 LEU A N 1
ATOM 834 C CA . LEU A 1 106 ? -0.544 -2.201 -8.145 1.00 95.94 106 LEU A CA 1
ATOM 835 C C . LEU A 1 106 ? -1.056 -2.065 -9.575 1.00 95.94 106 LEU A C 1
ATOM 837 O O . LEU A 1 106 ? -0.710 -2.875 -10.435 1.00 95.94 106 LEU A O 1
ATOM 841 N N . ALA A 1 107 ? -1.859 -1.041 -9.831 1.00 95.88 107 ALA A N 1
ATOM 842 C CA . ALA A 1 107 ? -2.375 -0.732 -11.153 1.00 95.88 107 ALA A CA 1
ATOM 843 C C . ALA A 1 107 ? -1.607 0.455 -11.738 1.00 95.88 107 ALA A C 1
ATOM 845 O O . ALA A 1 107 ? -1.843 1.600 -11.364 1.00 95.88 107 ALA A O 1
ATOM 846 N N . PHE A 1 108 ? -0.689 0.173 -12.656 1.00 94.50 108 PHE A N 1
ATOM 847 C CA . PHE A 1 108 ? -0.011 1.194 -13.448 1.00 94.50 108 PHE A CA 1
ATOM 848 C C . PHE A 1 108 ? -0.899 1.605 -14.627 1.00 94.50 108 PHE A C 1
ATOM 850 O O . PHE A 1 108 ? -1.854 0.906 -14.974 1.00 94.50 108 PHE A O 1
ATOM 857 N N . ARG A 1 109 ? -0.564 2.715 -15.298 1.00 91.88 109 ARG A N 1
ATOM 858 C CA . ARG A 1 109 ? -1.329 3.208 -16.463 1.00 91.88 109 ARG A CA 1
ATOM 859 C C . ARG A 1 109 ? -1.531 2.156 -17.555 1.00 91.88 109 ARG A C 1
ATOM 861 O O . ARG A 1 109 ? -2.562 2.151 -18.224 1.00 91.88 109 ARG A O 1
ATOM 868 N N . SER A 1 110 ? -0.525 1.314 -17.767 1.00 89.00 110 SER A N 1
ATOM 869 C CA . SER A 1 110 ? -0.467 0.348 -18.862 1.00 89.00 110 SER A CA 1
ATOM 870 C C . SER A 1 110 ? -0.873 -1.069 -18.452 1.00 89.00 110 SER A C 1
ATOM 872 O O . SER A 1 110 ? -1.311 -1.835 -19.312 1.00 89.00 110 SER A O 1
ATOM 874 N N . GLU A 1 111 ? -0.759 -1.430 -17.170 1.00 92.25 111 GLU A N 1
ATOM 875 C CA . GLU A 1 111 ? -0.908 -2.815 -16.719 1.00 92.25 111 GLU A CA 1
ATOM 876 C C . GLU A 1 111 ? -1.119 -2.936 -15.197 1.00 92.25 111 GLU A C 1
ATOM 878 O O . GLU A 1 111 ? -0.714 -2.089 -14.401 1.00 92.25 111 GLU A O 1
ATOM 883 N N . LEU A 1 112 ? -1.755 -4.038 -14.794 1.00 93.75 112 LEU A N 1
ATOM 884 C CA . LEU A 1 112 ? -1.917 -4.455 -13.406 1.00 93.75 112 LEU A CA 1
ATOM 885 C C . LEU A 1 112 ? -0.826 -5.460 -13.034 1.00 93.75 112 LEU A C 1
ATOM 887 O O . LEU A 1 112 ? -0.737 -6.525 -13.645 1.00 93.75 112 LEU A O 1
ATOM 891 N N . ILE A 1 113 ? -0.078 -5.183 -11.969 1.00 93.31 113 ILE A N 1
ATOM 892 C CA . ILE A 1 113 ? 0.914 -6.114 -11.434 1.00 93.31 113 ILE A CA 1
ATOM 893 C C . ILE A 1 113 ? 0.489 -6.680 -10.079 1.00 93.31 113 ILE A C 1
ATOM 895 O O . ILE A 1 113 ? -0.173 -6.033 -9.268 1.00 93.31 113 ILE A O 1
ATOM 899 N N . SER A 1 114 ? 0.894 -7.925 -9.841 1.00 94.44 114 SER A N 1
ATOM 900 C CA . SER A 1 114 ? 0.637 -8.673 -8.613 1.00 94.44 114 SER A CA 1
ATOM 901 C C . SER A 1 114 ? 1.957 -8.915 -7.896 1.00 94.44 114 SER A C 1
ATOM 903 O O . SER A 1 114 ? 2.761 -9.728 -8.352 1.00 94.44 114 SER A O 1
ATOM 905 N N . LEU A 1 115 ? 2.149 -8.264 -6.754 1.00 94.38 115 LEU A N 1
ATOM 906 C CA . LEU A 1 115 ? 3.363 -8.362 -5.953 1.00 94.38 115 LEU A CA 1
ATOM 907 C C . LEU A 1 115 ? 3.168 -9.354 -4.801 1.00 94.38 115 LEU A C 1
ATOM 909 O O . LEU A 1 115 ? 2.202 -9.206 -4.049 1.00 94.38 115 LEU A O 1
ATOM 913 N N . PRO A 1 116 ? 4.044 -10.359 -4.624 1.00 94.69 116 PRO A N 1
ATOM 914 C CA . PRO A 1 116 ? 3.975 -11.224 -3.453 1.00 94.69 116 PRO A CA 1
ATOM 915 C C . PRO A 1 116 ? 4.190 -10.396 -2.180 1.00 94.69 116 PRO A C 1
ATOM 917 O O . PRO A 1 116 ? 5.027 -9.494 -2.145 1.00 94.69 116 PRO A O 1
ATOM 920 N N . LEU A 1 117 ? 3.436 -10.702 -1.125 1.00 94.06 117 LEU A N 1
ATOM 921 C CA . LEU A 1 117 ? 3.671 -10.074 0.174 1.00 94.06 117 LEU A CA 1
ATOM 922 C C . LEU A 1 117 ? 4.985 -10.575 0.795 1.00 94.06 117 LEU A C 1
ATOM 924 O O . LEU A 1 117 ? 5.380 -11.723 0.563 1.00 94.06 117 LEU A O 1
ATOM 928 N N . PRO A 1 118 ? 5.659 -9.754 1.622 1.00 90.31 118 PRO A N 1
ATOM 929 C CA . PRO A 1 118 ? 6.852 -10.196 2.325 1.00 90.31 118 PRO A CA 1
ATOM 930 C C . PRO A 1 118 ? 6.499 -11.312 3.322 1.00 90.31 118 PRO A C 1
ATOM 932 O O . PRO A 1 118 ? 5.381 -11.347 3.840 1.00 90.31 118 PRO A O 1
ATOM 935 N N . PRO A 1 119 ? 7.454 -12.184 3.697 1.00 84.12 119 PRO A N 1
ATOM 936 C CA . PRO A 1 119 ? 7.213 -13.228 4.697 1.00 84.12 119 PRO A CA 1
ATOM 937 C C . PRO A 1 119 ? 6.696 -12.687 6.040 1.00 84.12 119 PRO A C 1
ATOM 939 O O . PRO A 1 119 ? 5.958 -13.367 6.751 1.00 84.12 119 PRO A O 1
ATOM 942 N N . ASN A 1 120 ? 7.081 -11.457 6.397 1.00 85.88 120 ASN A N 1
ATOM 943 C CA . ASN A 1 120 ? 6.619 -10.778 7.600 1.00 85.88 120 ASN A CA 1
ATOM 944 C C . ASN A 1 120 ? 5.494 -9.782 7.285 1.00 85.88 120 ASN A C 1
ATOM 946 O O . ASN A 1 120 ? 5.729 -8.588 7.126 1.00 85.88 120 ASN A O 1
ATOM 950 N N . VAL A 1 121 ? 4.256 -10.271 7.282 1.00 89.81 121 VAL A N 1
ATOM 951 C CA . VAL A 1 121 ? 3.048 -9.441 7.117 1.00 89.81 121 VAL A CA 1
ATOM 952 C C . VAL A 1 121 ? 2.535 -8.831 8.430 1.00 89.81 121 VAL A C 1
ATOM 954 O O . VAL A 1 121 ? 1.426 -8.302 8.472 1.00 89.81 121 VAL A O 1
ATOM 957 N N . LYS A 1 122 ? 3.298 -8.899 9.533 1.00 93.75 122 LYS A N 1
ATOM 958 C CA . LYS A 1 122 ? 2.847 -8.421 10.854 1.00 93.75 122 LYS A CA 1
ATOM 959 C C . LYS A 1 122 ? 2.344 -6.964 10.844 1.00 93.75 122 LYS A C 1
ATOM 961 O O . LYS A 1 122 ? 1.303 -6.746 11.457 1.00 93.75 122 LYS A O 1
ATOM 966 N N . PRO A 1 123 ? 2.997 -5.992 10.174 1.00 94.56 123 PRO A N 1
ATOM 967 C CA . PRO A 1 123 ? 2.494 -4.615 10.103 1.00 94.56 123 PRO A CA 1
ATOM 968 C C . PRO A 1 123 ? 1.101 -4.526 9.462 1.00 94.56 123 PRO A C 1
ATOM 970 O O . PRO A 1 123 ? 0.197 -3.922 10.029 1.00 94.56 123 PRO A O 1
ATOM 973 N N . MET A 1 124 ? 0.888 -5.236 8.349 1.00 95.31 1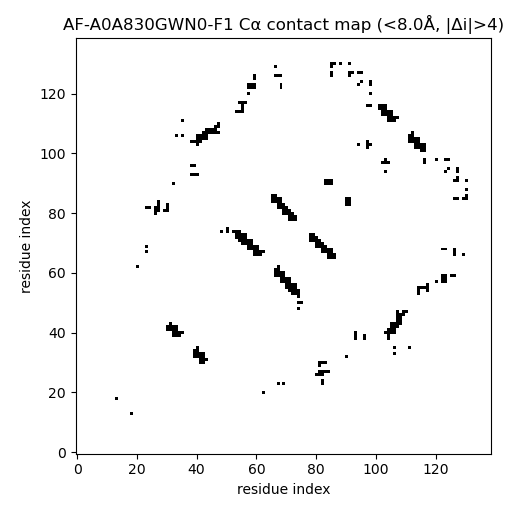24 MET A N 1
ATOM 974 C CA . MET A 1 124 ? -0.407 -5.296 7.659 1.00 95.31 124 MET A CA 1
ATOM 975 C C . MET A 1 124 ? -1.483 -5.963 8.531 1.00 95.31 124 MET A C 1
ATOM 977 O O . MET A 1 124 ? -2.614 -5.498 8.599 1.00 95.31 124 MET A O 1
ATOM 981 N N . MET A 1 125 ? -1.120 -7.024 9.261 1.00 93.94 125 MET A N 1
ATOM 982 C CA . MET A 1 125 ? -2.023 -7.687 10.211 1.00 93.94 125 MET A CA 1
ATOM 983 C C . MET A 1 125 ? -2.402 -6.805 11.404 1.00 93.94 125 MET A C 1
ATOM 985 O O . MET A 1 125 ? -3.457 -7.018 11.992 1.00 93.94 125 MET A O 1
ATOM 989 N N . LEU A 1 126 ? -1.524 -5.897 11.842 1.00 93.25 126 LEU A N 1
ATOM 990 C CA . LEU A 1 126 ? -1.837 -4.951 12.916 1.00 93.25 126 LEU A CA 1
ATOM 991 C C . LEU A 1 126 ? -2.821 -3.898 12.415 1.00 93.25 126 LEU A C 1
ATOM 993 O O . LEU A 1 126 ? -3.843 -3.694 13.061 1.00 93.25 126 LEU A O 1
ATOM 997 N N . PHE A 1 127 ? -2.558 -3.342 11.233 1.00 94.25 127 PHE A N 1
ATOM 998 C CA . PHE A 1 127 ? -3.427 -2.374 10.571 1.00 94.25 127 PHE A CA 1
ATOM 999 C C . PHE A 1 127 ? -4.874 -2.866 10.445 1.00 94.25 127 PHE A C 1
ATOM 1001 O O . PHE A 1 127 ? -5.809 -2.172 10.828 1.00 94.25 127 PHE A O 1
ATOM 1008 N N . THR A 1 128 ? -5.083 -4.116 10.023 1.00 90.50 128 THR A N 1
ATOM 1009 C CA . THR A 1 128 ? -6.448 -4.636 9.842 1.00 90.50 128 THR A CA 1
ATOM 1010 C C . THR A 1 128 ? -7.177 -4.994 11.137 1.00 90.50 128 THR A C 1
ATOM 1012 O O . THR A 1 128 ? -8.374 -5.279 11.110 1.00 90.50 128 THR A O 1
ATOM 1015 N N . ARG A 1 129 ? -6.486 -4.994 12.284 1.00 80.94 129 ARG A N 1
ATOM 1016 C CA . ARG A 1 129 ? -7.077 -5.320 13.593 1.00 80.94 129 ARG A CA 1
ATOM 1017 C C . ARG A 1 129 ? -7.676 -4.116 14.311 1.00 80.94 129 ARG A C 1
ATOM 1019 O O . ARG A 1 129 ? -8.436 -4.340 15.252 1.00 80.94 129 ARG A O 1
ATOM 1026 N N . VAL A 1 130 ? -7.337 -2.890 13.913 1.00 61.44 130 VAL A N 1
ATOM 1027 C CA . VAL A 1 130 ? -7.808 -1.673 14.597 1.00 61.44 130 VAL A CA 1
ATOM 1028 C C . VAL A 1 130 ? -9.236 -1.299 14.181 1.00 61.44 130 VAL A C 1
ATOM 1030 O O . VAL A 1 130 ? -9.999 -0.805 15.002 1.00 61.44 130 VAL A O 1
ATOM 1033 N N . ALA A 1 131 ? -9.687 -1.702 12.990 1.00 49.28 131 ALA A N 1
ATOM 1034 C CA . ALA A 1 131 ? -11.056 -1.477 12.509 1.00 49.28 131 ALA A CA 1
ATOM 1035 C C . ALA A 1 131 ? -12.109 -2.462 13.074 1.00 49.28 131 ALA A C 1
ATOM 1037 O O . ALA A 1 131 ? -12.993 -2.945 12.360 1.00 49.28 131 ALA A O 1
ATOM 1038 N N . GLY A 1 132 ? -12.008 -2.804 14.359 1.00 38.16 132 GLY A N 1
ATOM 1039 C CA . GLY A 1 132 ? -13.047 -3.522 15.098 1.00 38.16 132 GLY A CA 1
ATOM 1040 C C . GLY A 1 132 ? -13.818 -2.556 16.006 1.00 38.16 132 GLY A C 1
ATOM 1041 O O . GLY A 1 132 ? -13.187 -1.736 16.670 1.00 38.16 132 GLY A O 1
ATOM 1042 N N . PRO A 1 133 ? -15.159 -2.635 16.099 1.00 39.03 133 PRO A N 1
ATOM 1043 C CA . PRO A 1 133 ? -15.910 -1.770 16.999 1.00 39.03 133 PRO A CA 1
ATOM 1044 C C . PRO A 1 133 ? -15.529 -2.087 18.451 1.00 39.03 133 PRO A C 1
ATOM 1046 O O . PRO A 1 133 ? -15.655 -3.231 18.882 1.00 39.03 133 PRO A O 1
ATOM 1049 N N . GLY A 1 134 ? -15.085 -1.070 19.191 1.00 46.66 134 GLY A N 1
ATOM 1050 C CA . GLY A 1 134 ? -15.049 -1.051 20.654 1.00 46.66 134 GLY A CA 1
ATOM 1051 C C . GLY A 1 134 ? -14.236 -2.164 21.316 1.00 46.66 134 GLY A C 1
ATOM 1052 O O . GLY A 1 134 ? -14.774 -3.187 21.737 1.00 46.66 134 GLY A O 1
ATOM 1053 N N . LYS A 1 135 ? -12.950 -1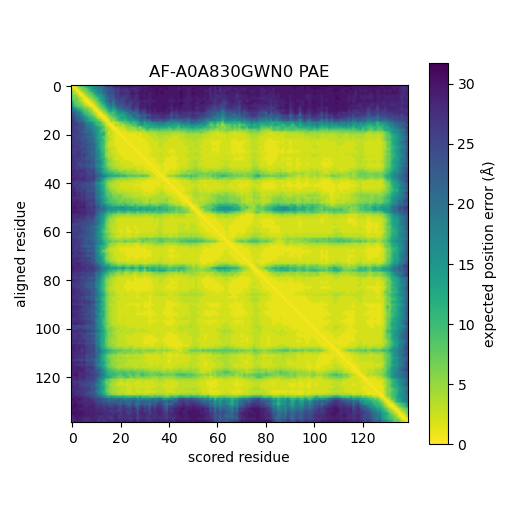.911 21.562 1.00 39.12 135 LYS A N 1
ATOM 1054 C CA . LYS A 1 135 ? -12.369 -2.349 22.831 1.00 39.12 135 LYS A CA 1
ATOM 1055 C C . LYS A 1 135 ? -12.302 -1.142 23.736 1.00 39.12 135 LYS A C 1
ATOM 1057 O O . LYS A 1 135 ? -11.364 -0.357 23.663 1.00 39.12 135 LYS A O 1
ATOM 1062 N N . ASP A 1 136 ? -13.318 -1.037 24.583 1.00 44.09 136 ASP A N 1
ATOM 1063 C CA . ASP A 1 136 ? -13.205 -0.371 25.867 1.00 44.09 136 ASP A CA 1
ATOM 1064 C C . ASP A 1 136 ? -11.857 -0.750 26.497 1.00 44.09 136 ASP A C 1
ATOM 1066 O O . ASP A 1 136 ? -11.663 -1.866 26.982 1.00 44.09 136 ASP A O 1
ATOM 1070 N N . LEU A 1 137 ? -10.913 0.188 26.497 1.00 41.31 137 LEU A N 1
ATOM 1071 C CA . LEU A 1 137 ? -9.822 0.197 27.4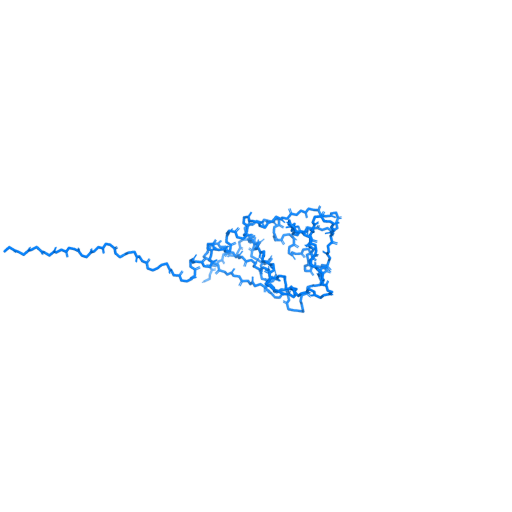61 1.00 41.31 137 LEU A CA 1
ATOM 1072 C C . LEU A 1 137 ? -10.404 0.711 28.780 1.00 41.31 137 LEU A C 1
ATOM 1074 O O . LEU A 1 137 ? -10.116 1.813 29.232 1.00 41.31 137 LEU A O 1
ATOM 1078 N N . SER A 1 138 ? -11.280 -0.094 29.374 1.00 39.97 138 SER A N 1
ATOM 1079 C CA . SER A 1 138 ? -11.601 0.001 30.790 1.00 39.97 138 SER A CA 1
ATOM 1080 C C . SER A 1 138 ? -11.309 -1.346 31.441 1.00 39.97 138 SER A C 1
ATOM 1082 O O . SER A 1 138 ? -12.077 -2.303 31.358 1.00 39.97 138 SER A O 1
ATOM 1084 N N . ALA A 1 139 ? -10.139 -1.403 32.067 1.00 36.75 139 ALA A N 1
ATOM 1085 C CA . ALA A 1 139 ? -9.830 -2.285 33.179 1.00 36.75 139 ALA A CA 1
ATOM 1086 C C . ALA A 1 139 ? -9.012 -1.477 34.189 1.00 36.75 139 ALA A C 1
ATOM 1088 O O . ALA A 1 139 ? -8.065 -0.789 33.743 1.00 36.75 139 ALA A O 1
#

Mean predicted aligned error: 9.42 Å

Sequence (139 aa):
MGSVKKPPPHSRPVSEGEEIEEELLRLVEETQLIDAGNGLAIYVDAEIPNCNDFTVVPIYHVFEDAAILEIWVECHGPPMRFALIDEVKEHVDAVNEWITKGRMLLAFRSELISLPLPPNVKPMMLFTRVAGPGKDLSA

pLDDT: mean 84.65, std 17.83, range [36.75, 98.12]

Radius of gyration: 19.72 Å; Cα contacts (8 Å, |Δi|>4): 210; chains: 1; bounding box: 32×67×54 Å

Organism: NCBI:txid62609

Nearest PDB structures (foldseek):
  8p5d-assembly1_LD0  TM=5.582E-01  e=2.746E-01  Spraguea lophii 42_110
  7ypo-assembly1_A  TM=5.434E-01  e=9.921E-01  Helicoverpa armigera nucleopolyhedrovirus
  4wsp-assembly1_A  TM=5.775E-01  e=2.525E+00  Mycobacterium tuberculosis H37Rv
  4wpy-assembly1_A-2  TM=4.885E-01  e=4.527E+00  Mycobacterium tuberculosis H37Rv
  7wzg-assembly1_A  TM=3.231E-01  e=5.394E+00  Streptomyces sp.

Secondary structure (DSSP, 8-state):
----PPPPP--PPPPHHHHHHHHHHHHHHH-EEEE-SSSEEEEESSPPPS-S--EEEEEEEE-SS-EEEEEEEESSSSPEEEEEETTSHHHHHHHHHHHHHTEEEEEESS-EEEEEPPS--HHHHHHHHH-SS------